Protein AF-A0A8T8WV42-F1 (afdb_monomer)

Secondary structure (DSSP, 8-state):
---HHHHHHHHHHHHHHHHH-TTEEEEEEEEEEEEE-SS-TT--SEEEEEEEEETTS-EEEEEEE-TTS-EEEEE-HHHHHHHHHH-------------

Mean predicted aligned error: 8.32 Å

Organism: NCBI:txid1448312

pLDDT: mean 83.23, std 20.79, range [28.45, 97.75]

Solvent-accessible surface area (backbone atoms only — not comparable to full-atom values): 5912 Å² total; per-residue (Å²): 127,83,58,67,38,38,57,52,19,46,53,54,48,48,62,53,45,41,73,74,37,77,61,43,74,47,76,42,77,56,79,91,67,71,37,71,44,89,89,43,77,86,50,87,57,53,23,45,38,34,40,30,17,27,84,89,66,48,59,30,32,34,36,40,28,22,53,88,57,50,70,48,84,42,70,31,73,63,30,49,56,57,53,57,75,76,47,89,89,77,88,79,81,82,79,82,84,79,135

Sequence (99 aa):
EARAGYSNTVSAASSSIEKKYPDIVEGRIQGTKPHLSSRDKTDAKNVVTVGYHSRNGTRYLSIHAHEDGTWKEFLSRAGQSASKSEGKDDPKSKSQGQA

Structure (mmCIF, N/CA/C/O backbone):
data_AF-A0A8T8WV42-F1
#
_entry.id   AF-A0A8T8WV42-F1
#
loop_
_atom_site.group_PDB
_atom_site.id
_atom_site.type_symbol
_atom_site.label_atom_id
_atom_site.label_alt_id
_atom_site.label_comp_id
_atom_site.label_asym_id
_atom_site.label_entity_id
_atom_site.label_seq_id
_atom_site.pdbx_PDB_ins_code
_atom_site.Cartn_x
_atom_site.Cartn_y
_atom_site.Cartn_z
_atom_site.occupancy
_atom_site.B_iso_or_equiv
_atom_site.auth_seq_id
_atom_site.auth_comp_id
_atom_site.auth_asym_id
_atom_site.auth_atom_id
_atom_site.pdbx_PDB_model_num
ATOM 1 N N . GLU A 1 1 ? 0.929 -15.288 -12.248 1.00 43.78 1 GLU A N 1
ATOM 2 C CA . GLU A 1 1 ? 1.750 -15.136 -11.033 1.00 43.78 1 GLU A CA 1
ATOM 3 C C . GLU A 1 1 ? 2.100 -13.666 -10.867 1.00 43.78 1 GLU A C 1
ATOM 5 O O . GLU A 1 1 ? 2.700 -13.095 -11.772 1.00 43.78 1 GLU A O 1
ATOM 10 N N . ALA A 1 2 ? 1.680 -13.016 -9.779 1.00 51.09 2 ALA A N 1
ATOM 11 C CA . ALA A 1 2 ? 2.360 -11.794 -9.365 1.00 51.09 2 ALA A CA 1
ATOM 12 C C . ALA A 1 2 ? 3.761 -12.253 -8.949 1.00 51.09 2 ALA A C 1
ATOM 14 O O . ALA A 1 2 ? 3.898 -12.940 -7.939 1.00 51.09 2 ALA A O 1
ATOM 15 N N . ARG A 1 3 ? 4.752 -12.023 -9.820 1.00 58.50 3 ARG A N 1
ATOM 16 C CA . ARG A 1 3 ? 6.149 -12.437 -9.631 1.00 58.50 3 ARG A CA 1
ATOM 17 C C . ARG A 1 3 ? 6.569 -12.134 -8.191 1.00 58.50 3 ARG A C 1
ATOM 19 O O . ARG A 1 3 ? 6.242 -11.062 -7.685 1.00 58.50 3 ARG A O 1
ATOM 26 N N . ALA A 1 4 ? 7.241 -13.081 -7.535 1.00 77.44 4 ALA A N 1
ATOM 27 C CA . ALA A 1 4 ? 7.482 -13.112 -6.086 1.00 77.44 4 ALA A CA 1
ATOM 28 C C . ALA A 1 4 ? 7.896 -11.767 -5.437 1.00 77.44 4 ALA A C 1
ATOM 30 O O . ALA A 1 4 ? 7.576 -11.531 -4.272 1.00 77.44 4 ALA A O 1
ATOM 31 N N . GLY A 1 5 ? 8.533 -10.858 -6.187 1.00 90.75 5 GLY A N 1
ATOM 32 C CA . GLY A 1 5 ? 8.891 -9.506 -5.747 1.00 90.75 5 GLY A CA 1
ATOM 33 C C . GLY A 1 5 ? 7.723 -8.661 -5.223 1.00 90.75 5 GLY A C 1
ATOM 34 O O . GLY A 1 5 ? 7.849 -8.047 -4.163 1.00 90.75 5 GLY A O 1
ATOM 35 N N . TYR A 1 6 ? 6.552 -8.678 -5.872 1.00 93.31 6 TYR A N 1
ATOM 36 C CA . TYR A 1 6 ? 5.394 -7.923 -5.364 1.00 93.31 6 TYR A CA 1
ATOM 37 C C . TYR A 1 6 ? 4.892 -8.477 -4.032 1.00 93.31 6 TYR A C 1
ATOM 39 O O . TYR A 1 6 ? 4.595 -7.704 -3.126 1.00 93.31 6 TYR A O 1
ATOM 47 N N . SER A 1 7 ? 4.831 -9.804 -3.886 1.00 92.56 7 SER A N 1
ATOM 48 C CA . SER A 1 7 ? 4.422 -10.424 -2.623 1.00 92.56 7 SER A CA 1
ATOM 49 C C . SER A 1 7 ? 5.390 -10.062 -1.497 1.00 92.56 7 SER A C 1
ATOM 51 O O . SER A 1 7 ? 4.948 -9.699 -0.413 1.00 92.56 7 SER A O 1
ATOM 53 N N . ASN A 1 8 ? 6.700 -10.096 -1.761 1.00 95.00 8 ASN A N 1
ATOM 54 C CA . ASN A 1 8 ? 7.718 -9.713 -0.780 1.00 95.00 8 ASN A CA 1
ATOM 55 C C . ASN A 1 8 ? 7.580 -8.243 -0.367 1.00 95.00 8 ASN A C 1
ATOM 57 O O . ASN A 1 8 ? 7.613 -7.928 0.822 1.00 95.00 8 ASN A O 1
ATOM 61 N N . THR A 1 9 ? 7.365 -7.357 -1.341 1.00 96.38 9 THR A N 1
ATOM 62 C CA . THR A 1 9 ? 7.160 -5.924 -1.100 1.00 96.38 9 THR A CA 1
ATOM 63 C C . THR A 1 9 ? 5.906 -5.672 -0.274 1.00 96.38 9 THR A C 1
ATOM 65 O O . THR A 1 9 ? 5.954 -4.914 0.689 1.00 96.38 9 THR A O 1
ATOM 68 N N . VAL A 1 10 ? 4.792 -6.336 -0.600 1.00 95.75 10 VAL A N 1
ATOM 69 C CA . VAL A 1 10 ? 3.545 -6.215 0.165 1.00 95.75 10 VAL A CA 1
ATOM 70 C C . VAL A 1 10 ? 3.733 -6.729 1.591 1.00 95.75 10 VAL A C 1
ATOM 72 O O . VAL A 1 10 ? 3.327 -6.044 2.521 1.00 95.75 10 VAL A O 1
ATOM 75 N N . SER A 1 11 ? 4.396 -7.869 1.797 1.00 95.81 11 SER A N 1
ATOM 76 C CA . SER A 1 11 ? 4.674 -8.389 3.144 1.00 95.81 11 SER A CA 1
ATOM 77 C C . SER A 1 11 ? 5.548 -7.443 3.974 1.00 95.81 11 SER A C 1
ATOM 79 O O . SER A 1 11 ? 5.257 -7.203 5.151 1.00 95.81 11 SER A O 1
ATOM 81 N N . ALA A 1 12 ? 6.595 -6.871 3.369 1.00 96.81 12 ALA A N 1
ATOM 82 C CA . ALA A 1 12 ? 7.469 -5.901 4.024 1.00 96.81 12 ALA A CA 1
ATOM 83 C C . ALA A 1 12 ? 6.716 -4.606 4.369 1.00 96.81 12 ALA A C 1
ATOM 85 O O . ALA A 1 12 ? 6.785 -4.132 5.506 1.00 96.81 12 ALA A O 1
ATOM 86 N N . ALA A 1 13 ? 5.941 -4.078 3.417 1.00 96.81 13 ALA A N 1
ATOM 87 C CA . ALA A 1 13 ? 5.130 -2.886 3.613 1.00 96.81 13 ALA A CA 1
ATOM 88 C C . ALA A 1 13 ? 4.071 -3.099 4.703 1.00 96.81 13 ALA A C 1
ATOM 90 O O . ALA A 1 13 ? 3.986 -2.285 5.618 1.00 96.81 13 ALA A O 1
ATOM 91 N N . SER A 1 14 ? 3.326 -4.213 4.672 1.00 96.00 14 SER A N 1
ATOM 92 C CA . SER A 1 14 ? 2.329 -4.555 5.698 1.00 96.00 14 SER A CA 1
ATOM 93 C C . SER A 1 14 ? 2.955 -4.608 7.086 1.00 96.00 14 SER A C 1
ATOM 95 O O . SER A 1 14 ? 2.474 -3.935 7.991 1.00 96.00 14 SER A O 1
ATOM 97 N N . SER A 1 15 ? 4.095 -5.292 7.229 1.00 95.81 15 SER A N 1
ATOM 98 C CA . SER A 1 15 ? 4.814 -5.370 8.507 1.00 95.81 15 SER A CA 1
ATOM 99 C C . SER A 1 15 ? 5.238 -3.993 9.031 1.00 95.81 15 SER A C 1
ATOM 101 O O . SER A 1 15 ? 5.263 -3.767 10.240 1.00 95.81 15 SER A O 1
ATOM 103 N N . SER A 1 16 ? 5.609 -3.067 8.140 1.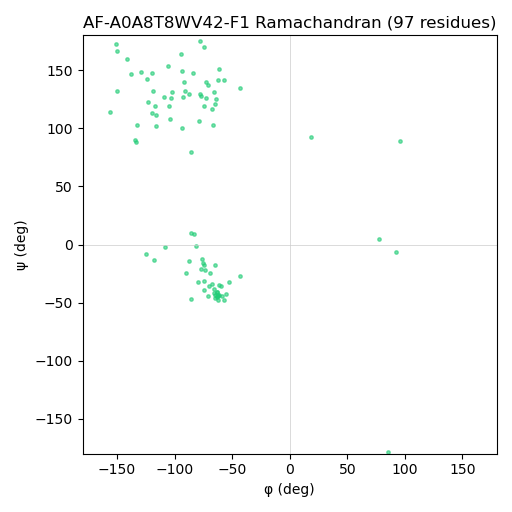00 95.69 16 SER A N 1
ATOM 104 C CA . SER A 1 16 ? 5.959 -1.695 8.525 1.00 95.69 16 SER A CA 1
ATOM 105 C C . SER A 1 16 ? 4.726 -0.860 8.880 1.00 95.69 16 SER A C 1
ATOM 107 O O . SER A 1 16 ? 4.776 -0.056 9.809 1.00 95.69 16 SER A O 1
ATOM 109 N N . ILE A 1 17 ? 3.630 -1.034 8.144 1.00 94.94 17 ILE A N 1
ATOM 110 C CA . ILE A 1 17 ? 2.384 -0.277 8.298 1.00 94.94 17 ILE A CA 1
ATOM 111 C C . ILE A 1 17 ? 1.659 -0.672 9.580 1.00 94.94 17 ILE A C 1
ATOM 113 O O . ILE A 1 17 ? 1.239 0.209 10.320 1.00 94.94 17 ILE A O 1
ATOM 117 N N . GLU A 1 18 ? 1.565 -1.966 9.876 1.00 91.69 18 GLU A N 1
ATOM 118 C CA . GLU A 1 18 ? 0.921 -2.483 11.091 1.00 91.69 18 GLU A CA 1
ATOM 119 C C . GLU A 1 18 ? 1.627 -1.991 12.363 1.00 91.69 18 GLU A C 1
ATOM 121 O O . GLU A 1 18 ? 0.976 -1.674 13.354 1.00 91.69 18 GLU A O 1
ATOM 126 N N . LYS A 1 19 ? 2.958 -1.838 12.325 1.00 92.44 19 LYS A N 1
ATOM 127 C CA . LYS A 1 19 ? 3.725 -1.239 13.433 1.00 92.44 19 LYS A CA 1
ATOM 128 C C . LYS A 1 19 ? 3.470 0.258 13.588 1.00 92.44 19 LYS A C 1
ATOM 130 O O . LYS A 1 19 ? 3.504 0.769 14.702 1.00 92.44 19 LYS A O 1
ATOM 135 N N . LYS A 1 20 ? 3.275 0.963 12.472 1.00 91.56 20 LYS A N 1
ATOM 136 C CA . LYS A 1 20 ? 3.081 2.419 12.436 1.00 91.56 20 LYS A CA 1
ATOM 137 C C . LYS A 1 20 ? 1.651 2.821 12.797 1.00 91.56 20 LYS A C 1
ATOM 139 O O . LYS A 1 20 ? 1.451 3.890 13.359 1.00 91.56 20 LYS A O 1
ATOM 144 N N . TYR A 1 21 ? 0.674 1.981 12.465 1.00 90.00 21 TYR A N 1
ATOM 145 C CA . TYR A 1 21 ? -0.750 2.249 12.628 1.00 90.00 21 TYR A CA 1
ATOM 146 C C . TYR A 1 21 ? -1.441 1.033 13.263 1.00 90.00 21 TYR A C 1
ATOM 148 O O . TYR A 1 21 ? -1.949 0.173 12.538 1.00 90.00 21 TYR A O 1
ATOM 156 N N . PRO A 1 22 ? -1.498 0.955 14.604 1.00 88.81 22 PRO A N 1
ATOM 157 C CA . PRO A 1 22 ? -2.008 -0.224 15.311 1.00 88.81 22 PRO A CA 1
ATOM 158 C C . PRO A 1 22 ? -3.503 -0.497 15.070 1.00 88.81 22 PRO A C 1
ATOM 160 O O . PRO A 1 22 ? -3.976 -1.607 15.301 1.00 88.81 22 PR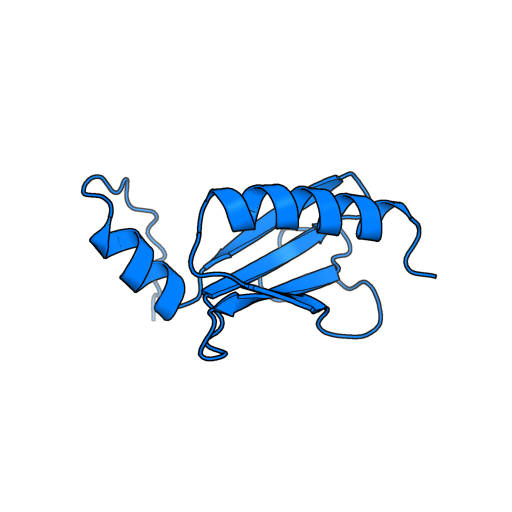O A O 1
ATOM 163 N N . ASP A 1 23 ? -4.252 0.494 14.578 1.00 89.19 23 ASP A N 1
ATOM 164 C CA . ASP A 1 23 ? -5.668 0.344 14.232 1.00 89.19 23 ASP A CA 1
ATOM 165 C C . ASP A 1 23 ? -5.906 -0.433 12.931 1.00 89.19 23 ASP A C 1
ATOM 167 O O . ASP A 1 23 ? -7.034 -0.876 12.681 1.00 89.19 23 ASP A O 1
ATOM 171 N N . ILE A 1 24 ? -4.879 -0.573 12.085 1.00 94.00 24 ILE A N 1
ATOM 172 C CA . ILE A 1 24 ? -4.950 -1.314 10.825 1.00 94.00 24 ILE A CA 1
ATOM 173 C C . ILE A 1 24 ? -4.901 -2.810 11.124 1.00 94.00 24 ILE A C 1
ATOM 175 O O . ILE A 1 24 ? -3.999 -3.293 11.797 1.00 94.00 24 ILE A O 1
ATOM 179 N N . VAL A 1 25 ? -5.868 -3.552 10.583 1.00 93.44 25 VAL A N 1
ATOM 180 C CA . VAL A 1 25 ? -5.987 -5.005 10.805 1.00 93.44 25 VAL A CA 1
ATOM 181 C C . VAL A 1 25 ? -6.034 -5.813 9.512 1.00 93.44 25 VAL A C 1
ATOM 183 O O . VAL A 1 25 ? -6.039 -7.039 9.554 1.00 93.44 25 VAL A O 1
ATOM 186 N N . GLU A 1 26 ? -6.130 -5.147 8.360 1.00 93.88 26 GLU A N 1
ATOM 187 C CA . GLU A 1 26 ? -6.349 -5.823 7.085 1.00 93.88 26 GLU A CA 1
ATOM 188 C C . GLU A 1 26 ? -5.731 -5.057 5.909 1.00 93.88 26 GLU A C 1
ATOM 190 O O . GLU A 1 26 ? -5.977 -3.860 5.734 1.00 93.88 26 GLU A O 1
ATOM 195 N N . GLY A 1 27 ? -4.992 -5.770 5.053 1.00 94.75 27 GLY A N 1
ATOM 196 C CA . GLY A 1 27 ? -4.532 -5.304 3.744 1.00 94.75 27 GLY A CA 1
ATOM 197 C C . GLY A 1 27 ? -5.271 -6.016 2.606 1.00 94.75 27 GLY A C 1
ATOM 198 O O . GLY A 1 27 ? -5.302 -7.242 2.552 1.00 94.75 27 GLY A O 1
ATOM 199 N N . ARG A 1 28 ? -5.853 -5.257 1.671 1.00 95.44 28 ARG A N 1
ATOM 200 C CA . ARG A 1 28 ? -6.606 -5.778 0.516 1.00 95.44 28 ARG A CA 1
ATOM 201 C C . ARG A 1 28 ? -5.938 -5.382 -0.794 1.00 95.44 28 ARG A C 1
ATOM 203 O O . ARG A 1 28 ? -5.841 -4.188 -1.087 1.00 95.44 28 ARG A O 1
ATOM 210 N N . ILE A 1 29 ? -5.524 -6.361 -1.599 1.00 93.62 29 ILE A N 1
ATOM 211 C CA . ILE A 1 29 ? -5.032 -6.112 -2.961 1.00 93.62 29 ILE A CA 1
ATOM 212 C C . ILE A 1 29 ? -6.188 -5.581 -3.815 1.00 93.62 29 ILE A C 1
ATOM 214 O O . ILE A 1 29 ? -7.287 -6.134 -3.813 1.00 93.62 29 ILE A O 1
ATOM 218 N N . GLN A 1 30 ? -5.942 -4.491 -4.535 1.00 89.88 30 GLN A N 1
ATOM 219 C CA . GLN A 1 30 ? -6.907 -3.865 -5.428 1.00 89.88 30 GLN A CA 1
ATOM 220 C C . GLN A 1 30 ? -6.533 -4.175 -6.882 1.00 89.88 30 GLN A C 1
ATOM 222 O O . GLN A 1 30 ? -5.463 -3.796 -7.355 1.00 89.88 30 GLN A O 1
ATOM 227 N N . GLY A 1 31 ? -7.437 -4.849 -7.596 1.00 85.25 31 GLY A N 1
ATOM 228 C CA . GLY A 1 31 ? -7.218 -5.287 -8.976 1.00 85.25 31 GLY A CA 1
ATOM 229 C C . GLY A 1 31 ? -6.492 -6.632 -9.083 1.0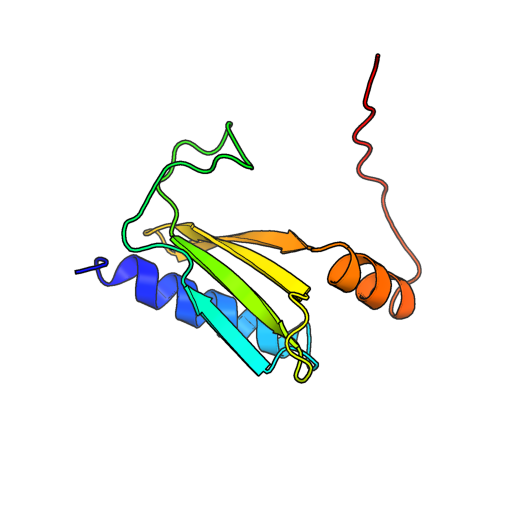0 85.25 31 GLY A C 1
ATOM 230 O O . GLY A 1 31 ? -6.206 -7.287 -8.085 1.00 85.25 31 GLY A O 1
ATOM 231 N N . THR A 1 32 ? -6.23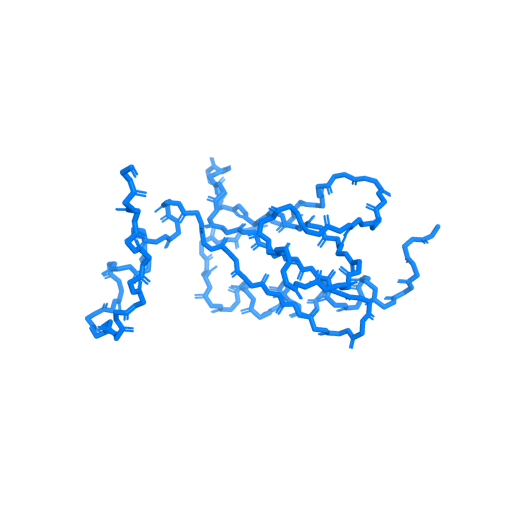8 -7.072 -10.318 1.00 80.50 32 THR A N 1
ATOM 232 C CA . THR A 1 32 ? -5.715 -8.424 -10.603 1.00 80.50 32 THR A CA 1
ATOM 233 C C . THR A 1 32 ? -4.345 -8.432 -11.280 1.00 80.50 32 THR A C 1
ATOM 235 O O . THR A 1 32 ? -3.712 -9.485 -11.355 1.00 80.50 32 THR A O 1
ATOM 238 N N . LYS A 1 33 ? -3.872 -7.285 -11.789 1.00 89.69 33 LYS A N 1
ATOM 239 C CA . LYS A 1 33 ? -2.608 -7.161 -12.528 1.00 89.69 33 LYS A CA 1
ATOM 240 C C . LYS A 1 33 ? -1.841 -5.899 -12.110 1.00 89.69 33 LYS A C 1
ATOM 242 O O . LYS A 1 33 ? -2.482 -4.880 -11.829 1.00 89.69 33 LYS A O 1
ATOM 247 N N . PRO A 1 34 ? -0.495 -5.941 -12.110 1.00 93.25 34 PRO A N 1
ATOM 248 C CA . PRO A 1 34 ? 0.311 -4.736 -11.981 1.00 93.25 34 PRO A CA 1
ATOM 249 C C . PRO A 1 34 ? -0.023 -3.727 -13.085 1.00 93.25 34 PRO A C 1
ATOM 251 O O . PRO A 1 34 ? -0.287 -4.119 -14.223 1.00 93.25 34 PRO A O 1
ATOM 254 N N . HIS A 1 35 ? -0.038 -2.443 -12.744 1.00 94.00 35 HIS A N 1
ATOM 255 C CA . HIS A 1 35 ? -0.437 -1.365 -13.651 1.00 94.00 35 HIS A CA 1
ATOM 256 C C . HIS A 1 35 ? 0.294 -0.062 -13.321 1.00 94.00 35 HIS A C 1
ATOM 258 O O . HIS A 1 35 ? 0.885 0.067 -12.254 1.00 94.00 35 HIS A O 1
ATOM 264 N N . LEU A 1 36 ? 0.244 0.922 -14.218 1.00 95.81 36 LEU A N 1
ATOM 265 C CA . LEU A 1 36 ? 0.774 2.252 -13.926 1.00 95.81 36 LEU A CA 1
ATOM 266 C C . LEU A 1 36 ? -0.131 2.997 -12.946 1.00 95.81 36 LEU A C 1
ATOM 268 O O . LEU A 1 36 ? -1.359 2.968 -13.045 1.00 95.81 36 LEU A O 1
ATOM 272 N N . SER A 1 37 ? 0.497 3.709 -12.021 1.00 92.69 37 SER A N 1
ATOM 273 C CA . SER A 1 37 ? -0.192 4.515 -11.025 1.00 92.69 37 SER A CA 1
ATOM 274 C C . SER A 1 37 ? -0.962 5.672 -11.675 1.00 92.69 37 SER A C 1
ATOM 276 O O . SER A 1 37 ? -0.386 6.558 -12.302 1.00 92.69 37 SER A O 1
ATOM 278 N N . SER A 1 38 ? -2.280 5.730 -11.469 1.00 90.75 38 SER A N 1
ATOM 279 C CA . SER A 1 38 ? -3.091 6.894 -11.867 1.00 90.75 38 SER A CA 1
ATOM 280 C C . SER A 1 38 ? -2.937 8.082 -10.909 1.00 90.75 38 SER A C 1
ATOM 282 O O . SER A 1 38 ? -3.217 9.224 -11.279 1.00 90.75 38 SER A O 1
ATOM 284 N N . ARG A 1 39 ? -2.491 7.809 -9.675 1.00 90.81 39 ARG A N 1
ATOM 285 C CA . ARG A 1 39 ? -2.346 8.783 -8.583 1.00 90.81 39 ARG A CA 1
ATOM 286 C C . ARG A 1 39 ? -0.975 9.456 -8.554 1.00 90.81 39 ARG A C 1
ATOM 288 O O . ARG A 1 39 ? -0.856 10.562 -8.043 1.00 90.81 39 ARG A O 1
ATOM 295 N N . ASP A 1 40 ? 0.031 8.793 -9.107 1.00 91.12 40 ASP A N 1
ATOM 296 C CA . ASP A 1 40 ? 1.407 9.266 -9.209 1.00 91.12 40 ASP A CA 1
ATOM 297 C C . ASP A 1 40 ? 1.910 9.000 -10.628 1.00 91.12 40 ASP A C 1
ATOM 299 O O . ASP A 1 40 ? 2.410 7.920 -10.928 1.00 91.12 40 ASP A O 1
ATOM 303 N N . LYS A 1 41 ? 1.701 9.983 -11.507 1.00 92.75 41 LYS A N 1
ATOM 304 C CA . LYS A 1 41 ? 2.011 9.873 -12.939 1.00 92.75 41 LYS A CA 1
ATOM 305 C C . LYS A 1 41 ? 3.505 9.989 -13.243 1.00 92.75 41 LYS A C 1
ATOM 307 O O . LYS A 1 41 ? 3.896 9.736 -14.377 1.00 92.75 41 LYS A O 1
ATOM 312 N N . THR A 1 42 ? 4.321 10.424 -12.279 1.00 94.38 42 THR A N 1
ATOM 313 C CA . THR A 1 42 ? 5.778 10.500 -12.455 1.00 94.38 42 THR A CA 1
ATOM 314 C C . THR A 1 42 ? 6.455 9.182 -12.095 1.00 94.38 42 THR A C 1
ATOM 316 O O . THR A 1 42 ? 7.608 8.966 -12.466 1.00 94.38 42 THR A O 1
ATOM 319 N N . ASP A 1 43 ? 5.738 8.275 -11.425 1.00 93.12 43 ASP A N 1
ATOM 320 C CA . ASP A 1 43 ? 6.191 6.910 -11.214 1.00 93.12 43 ASP A CA 1
ATOM 321 C C . ASP A 1 43 ? 5.969 6.053 -12.462 1.00 93.12 43 ASP A C 1
ATOM 323 O O . ASP A 1 43 ? 4.849 5.660 -12.791 1.00 93.12 43 ASP A O 1
ATOM 327 N N . ALA A 1 44 ? 7.061 5.757 -13.162 1.00 94.00 44 ALA A N 1
ATOM 328 C CA . ALA A 1 44 ? 7.038 4.922 -14.357 1.00 94.00 44 ALA A CA 1
ATOM 329 C C . ALA A 1 44 ? 7.010 3.411 -14.046 1.00 94.00 44 ALA A C 1
ATOM 331 O O . ALA A 1 44 ? 6.998 2.601 -14.976 1.00 94.00 44 ALA A O 1
ATOM 332 N N . LYS A 1 45 ? 7.037 3.003 -12.769 1.00 94.50 45 LYS A N 1
ATOM 333 C CA . LYS A 1 45 ? 7.027 1.588 -12.381 1.00 94.50 45 LYS A CA 1
ATOM 334 C C . LYS A 1 45 ? 5.604 1.034 -12.339 1.00 94.50 45 LYS A C 1
ATOM 336 O O . LYS A 1 45 ? 4.646 1.715 -11.980 1.00 94.50 45 LYS A O 1
ATOM 341 N N . ASN A 1 46 ? 5.474 -0.253 -12.662 1.00 95.88 46 ASN A N 1
ATOM 342 C CA . ASN A 1 46 ? 4.226 -0.974 -12.444 1.00 95.88 46 ASN A CA 1
ATOM 343 C C . ASN A 1 46 ? 4.004 -1.211 -10.952 1.00 95.88 46 ASN A C 1
ATOM 345 O O . ASN A 1 46 ? 4.909 -1.650 -10.235 1.00 95.88 46 ASN A O 1
ATOM 349 N N . VAL A 1 47 ? 2.768 -1.000 -10.515 1.00 96.19 47 VAL A N 1
ATOM 350 C CA . VAL A 1 47 ? 2.368 -1.072 -9.117 1.00 96.19 47 VAL A CA 1
ATOM 351 C C . VAL A 1 47 ? 1.308 -2.141 -8.898 1.00 96.19 47 VAL A C 1
ATOM 353 O O . VAL A 1 47 ? 0.441 -2.365 -9.745 1.00 96.19 47 VAL A O 1
ATOM 356 N N . VAL A 1 48 ? 1.342 -2.759 -7.722 1.00 96.25 48 VAL A N 1
ATOM 357 C CA . VAL A 1 48 ? 0.174 -3.407 -7.119 1.00 96.25 48 VAL A CA 1
ATOM 358 C C . VAL A 1 48 ? -0.344 -2.488 -6.024 1.00 96.25 48 VAL A C 1
ATOM 360 O O . VAL A 1 48 ? 0.401 -2.088 -5.128 1.00 96.25 48 VAL A O 1
ATOM 363 N N . THR A 1 49 ? -1.626 -2.142 -6.090 1.00 96.56 49 THR A N 1
ATOM 364 C CA . THR A 1 49 ? -2.255 -1.302 -5.072 1.00 96.56 49 THR A CA 1
ATOM 365 C C . THR A 1 49 ? -2.776 -2.170 -3.934 1.00 96.56 49 THR A C 1
ATOM 367 O O . THR A 1 49 ? -3.520 -3.120 -4.173 1.00 96.56 49 THR A O 1
ATOM 370 N N . VAL A 1 50 ? -2.434 -1.828 -2.690 1.00 97.25 50 VAL A N 1
ATOM 371 C CA . VAL A 1 50 ? -2.986 -2.486 -1.493 1.00 97.25 50 VAL A CA 1
ATOM 372 C C . VAL A 1 50 ? -3.640 -1.439 -0.606 1.00 97.25 50 VAL A C 1
ATOM 374 O O . VAL A 1 50 ? -3.007 -0.457 -0.228 1.00 97.25 50 VAL A O 1
ATOM 377 N N . GLY A 1 51 ? -4.923 -1.616 -0.301 1.00 97.12 51 GLY A N 1
ATOM 378 C CA . GLY A 1 51 ? -5.658 -0.770 0.636 1.00 97.12 51 GLY A CA 1
ATOM 379 C C . GLY A 1 51 ? -5.606 -1.350 2.043 1.00 97.12 51 GLY A C 1
ATOM 380 O O . GLY A 1 51 ? -5.994 -2.499 2.237 1.00 97.12 51 GLY A O 1
ATOM 381 N N . TYR A 1 52 ? -5.193 -0.548 3.018 1.00 97.00 52 TYR A N 1
ATOM 382 C CA . TYR A 1 52 ? -5.137 -0.936 4.422 1.00 97.00 52 TYR A CA 1
ATOM 383 C C . TYR A 1 52 ? -6.317 -0.356 5.189 1.00 97.00 52 TYR A C 1
ATOM 385 O O . TYR A 1 52 ? -6.623 0.836 5.067 1.00 97.00 52 TYR A O 1
ATOM 393 N N . HIS A 1 53 ? -6.986 -1.206 5.959 1.00 96.25 53 HIS A N 1
ATOM 394 C CA . HIS A 1 53 ? -8.255 -0.896 6.600 1.00 96.25 53 HIS A CA 1
ATOM 395 C C . HIS A 1 53 ? -8.170 -1.112 8.107 1.00 96.25 53 HIS A C 1
ATOM 397 O O . HIS A 1 53 ? -7.529 -2.049 8.588 1.00 96.25 53 HIS A O 1
ATOM 403 N N . SER A 1 54 ? -8.832 -0.226 8.845 1.00 93.50 54 SER A N 1
ATOM 404 C CA . SER A 1 54 ? -9.032 -0.386 10.278 1.00 93.50 54 SER A CA 1
ATOM 405 C C . SER A 1 54 ? -10.087 -1.442 10.582 1.00 93.50 54 SER A C 1
ATOM 407 O O . SER A 1 54 ? -10.828 -1.878 9.700 1.00 93.50 54 SER A O 1
ATOM 409 N N . ARG A 1 55 ? -10.210 -1.820 11.858 1.00 91.19 55 ARG A N 1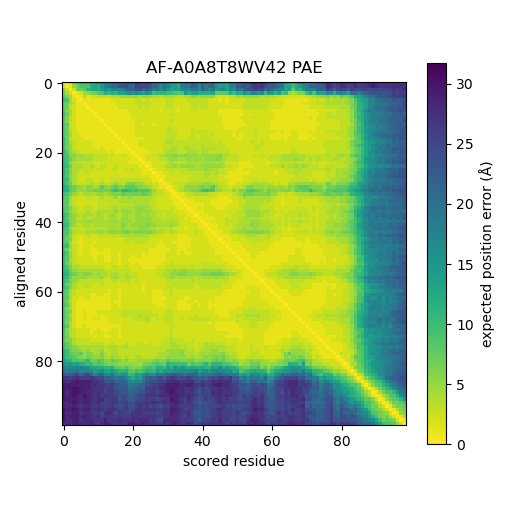
ATOM 410 C CA . ARG A 1 55 ? -11.172 -2.838 12.321 1.00 91.19 55 ARG A CA 1
ATOM 411 C C . ARG A 1 55 ? -12.624 -2.589 11.896 1.00 91.19 55 ARG A C 1
ATOM 413 O O . ARG A 1 55 ? -13.360 -3.537 11.657 1.00 91.19 55 ARG A O 1
ATOM 420 N N . ASN A 1 56 ? -13.037 -1.330 11.775 1.00 90.62 56 ASN A N 1
ATOM 421 C CA . ASN A 1 56 ? -14.376 -0.954 11.303 1.00 90.62 56 ASN A CA 1
ATOM 422 C C . ASN A 1 56 ? -14.514 -0.937 9.763 1.00 90.62 56 ASN A C 1
ATOM 424 O O . ASN A 1 56 ? -15.507 -0.434 9.244 1.00 90.62 56 ASN A O 1
ATOM 428 N N . GLY A 1 57 ? -13.513 -1.421 9.023 1.00 92.75 57 GLY A N 1
ATOM 429 C CA . GLY A 1 57 ? -13.493 -1.440 7.560 1.00 92.75 57 GLY A CA 1
ATOM 430 C C . GLY A 1 57 ? -13.170 -0.094 6.904 1.00 92.75 57 GLY A C 1
ATOM 431 O O . GLY A 1 57 ? -13.209 0.004 5.678 1.00 92.75 57 GLY A O 1
ATOM 432 N N . THR A 1 58 ? -12.834 0.949 7.671 1.00 93.81 58 THR A N 1
ATOM 433 C CA . THR A 1 58 ? -12.448 2.246 7.096 1.00 93.81 58 THR A CA 1
ATOM 434 C C . THR A 1 58 ? -11.060 2.144 6.481 1.00 93.81 58 THR A C 1
ATOM 436 O O . THR A 1 58 ? -10.100 1.762 7.146 1.00 93.81 58 THR A O 1
ATOM 439 N N . ARG A 1 59 ? -10.917 2.517 5.205 1.00 95.38 59 ARG A N 1
ATOM 440 C CA . ARG A 1 59 ? -9.596 2.569 4.572 1.00 95.38 59 ARG A CA 1
ATOM 441 C C . ARG A 1 59 ? -8.772 3.677 5.211 1.00 95.38 59 ARG A C 1
ATOM 443 O O . ARG A 1 59 ? -9.114 4.845 5.058 1.00 95.38 59 ARG A O 1
ATOM 450 N N . TYR A 1 60 ? -7.669 3.317 5.851 1.00 94.94 60 TYR A N 1
ATOM 451 C CA . TYR A 1 60 ? -6.763 4.250 6.508 1.00 94.94 60 TYR A CA 1
ATOM 452 C C . TYR A 1 60 ? -5.745 4.810 5.511 1.00 94.94 60 TYR A C 1
ATOM 454 O O . TYR A 1 60 ? -5.596 6.027 5.380 1.00 94.94 60 TYR A O 1
ATOM 462 N N . LEU A 1 61 ? -5.135 3.938 4.706 1.00 96.38 61 LEU A N 1
ATOM 463 C CA . LEU A 1 61 ? -4.216 4.308 3.630 1.00 96.38 61 LEU A CA 1
ATOM 464 C C . LEU A 1 61 ? -4.240 3.282 2.496 1.00 96.38 61 LEU A C 1
ATOM 466 O O . LEU A 1 61 ? -4.865 2.229 2.597 1.00 96.38 61 LEU A O 1
ATOM 470 N N . SER A 1 62 ? -3.565 3.598 1.400 1.00 97.06 62 SER A N 1
ATOM 471 C CA . SER A 1 62 ? -3.210 2.628 0.364 1.00 97.06 62 SER A CA 1
ATOM 472 C C . SER A 1 62 ? -1.728 2.727 0.041 1.00 97.06 62 SER A C 1
ATOM 474 O O . SER A 1 62 ? -1.193 3.834 0.070 1.00 97.06 62 SER A O 1
ATOM 476 N N . ILE A 1 63 ? -1.095 1.622 -0.338 1.00 97.44 63 ILE A N 1
ATOM 477 C CA . ILE A 1 63 ? 0.234 1.653 -0.951 1.00 97.44 63 ILE A CA 1
ATOM 478 C C . ILE A 1 63 ? 0.163 1.369 -2.439 1.00 97.44 63 ILE A C 1
ATOM 480 O O . ILE A 1 63 ? -0.724 0.649 -2.896 1.00 97.44 63 ILE A O 1
ATOM 484 N N . HIS A 1 64 ? 1.152 1.883 -3.157 1.00 97.75 64 HIS A N 1
ATOM 485 C CA . HIS A 1 64 ? 1.585 1.355 -4.442 1.00 97.75 64 HIS A CA 1
ATOM 486 C C . HIS A 1 64 ? 2.891 0.595 -4.213 1.00 97.75 64 HIS A C 1
ATOM 488 O O . HIS A 1 64 ? 3.907 1.212 -3.899 1.00 97.75 64 HIS A O 1
ATOM 494 N N . ALA A 1 65 ? 2.835 -0.733 -4.294 1.00 97.19 65 ALA A N 1
ATOM 495 C CA . ALA A 1 65 ? 3.990 -1.612 -4.152 1.00 97.19 65 ALA A CA 1
ATOM 496 C C . ALA A 1 65 ? 4.625 -1.862 -5.521 1.00 97.19 65 ALA A C 1
ATOM 498 O O . ALA A 1 65 ? 3.909 -2.199 -6.465 1.00 97.19 65 ALA A O 1
ATOM 499 N N . HIS A 1 66 ? 5.944 -1.734 -5.619 1.00 96.75 66 HIS A N 1
ATOM 500 C CA . HIS A 1 66 ? 6.728 -2.084 -6.801 1.00 96.75 66 HIS A CA 1
ATOM 501 C C . HIS A 1 66 ? 7.275 -3.506 -6.695 1.00 96.75 66 HIS A C 1
ATOM 503 O O . HIS A 1 66 ? 7.298 -4.102 -5.624 1.00 96.75 66 HIS A O 1
ATOM 509 N N . GLU A 1 67 ? 7.725 -4.070 -7.814 1.00 95.38 67 GLU A N 1
ATOM 510 C CA . GLU A 1 67 ? 8.328 -5.409 -7.812 1.00 95.38 67 GLU A CA 1
ATOM 511 C C . GLU A 1 67 ? 9.697 -5.431 -7.107 1.00 95.38 67 GLU A C 1
ATOM 513 O O . GLU A 1 67 ? 10.120 -6.469 -6.606 1.00 95.38 67 GLU A O 1
ATOM 518 N N . ASP A 1 68 ? 10.378 -4.284 -7.051 1.00 94.88 68 ASP A N 1
ATOM 519 C CA . ASP A 1 68 ? 11.766 -4.135 -6.600 1.00 94.88 68 ASP A CA 1
ATOM 520 C C . ASP A 1 68 ? 11.946 -3.964 -5.082 1.00 94.88 68 ASP A C 1
ATOM 522 O O . ASP A 1 68 ? 13.044 -3.644 -4.628 1.00 94.88 68 ASP A O 1
ATOM 526 N N . GLY A 1 69 ? 10.891 -4.157 -4.286 1.00 95.25 69 GLY A N 1
ATOM 527 C CA . GLY A 1 69 ? 10.950 -3.983 -2.832 1.00 95.25 69 GLY A CA 1
ATOM 528 C C . GLY A 1 69 ? 10.572 -2.587 -2.345 1.00 95.25 69 GLY A C 1
ATOM 529 O O . GLY A 1 69 ? 10.455 -2.388 -1.137 1.00 95.25 69 GLY A O 1
ATOM 530 N N . THR A 1 70 ? 10.360 -1.617 -3.240 1.00 96.62 70 THR A N 1
ATOM 531 C CA . THR A 1 70 ? 9.967 -0.253 -2.853 1.00 96.62 70 THR A CA 1
ATOM 532 C C . THR A 1 70 ? 8.449 -0.067 -2.868 1.00 96.62 70 THR A C 1
ATOM 534 O O . THR A 1 70 ? 7.736 -0.676 -3.664 1.00 96.62 70 THR A O 1
ATOM 537 N N . TRP A 1 71 ? 7.924 0.803 -2.002 1.00 97.75 71 TRP A N 1
ATOM 538 C CA . TRP A 1 71 ? 6.513 1.194 -2.029 1.00 97.75 71 TRP A CA 1
ATOM 539 C C . TRP A 1 71 ? 6.329 2.677 -1.712 1.00 97.75 71 TRP A C 1
ATOM 541 O O . TRP A 1 71 ? 7.186 3.317 -1.104 1.00 97.75 71 TRP A O 1
ATOM 551 N N . LYS A 1 72 ? 5.179 3.219 -2.117 1.00 96.94 72 LYS A N 1
ATOM 552 C CA . LYS A 1 72 ? 4.727 4.571 -1.765 1.00 96.94 72 LYS A CA 1
ATOM 553 C C . LYS A 1 72 ? 3.425 4.499 -0.984 1.00 96.94 72 LYS A C 1
ATOM 555 O O . LYS A 1 72 ? 2.501 3.809 -1.405 1.00 96.94 72 LYS A O 1
ATOM 560 N N . GLU A 1 73 ? 3.346 5.224 0.129 1.00 95.62 73 GLU A N 1
ATOM 561 C CA . GLU A 1 73 ? 2.151 5.325 0.973 1.00 95.62 73 GLU A CA 1
ATOM 562 C C . GLU A 1 73 ? 1.279 6.514 0.571 1.00 95.62 73 GLU A C 1
ATOM 564 O O . GLU A 1 73 ? 1.757 7.620 0.329 1.00 95.62 73 GLU A O 1
ATOM 569 N N . PHE A 1 74 ? -0.033 6.303 0.581 1.00 95.06 74 PHE A N 1
ATOM 570 C CA . PHE A 1 74 ? -1.012 7.342 0.322 1.00 95.06 74 PHE A CA 1
ATOM 571 C C . PHE A 1 74 ? -2.118 7.306 1.373 1.00 95.06 74 PHE A C 1
ATOM 573 O O . PHE A 1 74 ? -3.045 6.491 1.298 1.00 95.06 74 PHE A O 1
ATOM 580 N N . LEU A 1 75 ? -2.058 8.229 2.332 1.00 94.31 75 LEU A N 1
ATOM 581 C CA . LEU A 1 75 ? -3.088 8.354 3.360 1.00 94.31 75 LEU A CA 1
ATOM 582 C C . LEU A 1 75 ? -4.451 8.693 2.743 1.00 94.31 75 LEU A C 1
ATOM 584 O O . LEU A 1 75 ? -4.574 9.485 1.797 1.00 94.31 75 LEU A O 1
ATOM 588 N N . SER A 1 76 ? -5.490 8.089 3.310 1.00 92.50 76 SER A N 1
ATOM 589 C CA . SER A 1 76 ? -6.867 8.529 3.110 1.00 92.50 76 SER A CA 1
ATOM 590 C C . SER A 1 76 ? -7.159 9.770 3.963 1.00 92.50 76 SER A C 1
ATOM 592 O O . SER A 1 76 ? -6.349 10.176 4.795 1.00 92.50 76 SER A O 1
ATOM 594 N N . ARG A 1 77 ? -8.358 10.343 3.813 1.00 91.75 77 ARG A N 1
ATOM 595 C CA . ARG A 1 77 ? -8.834 11.406 4.712 1.00 91.75 77 ARG A CA 1
ATOM 596 C C . ARG A 1 77 ? -8.881 10.940 6.172 1.00 91.75 77 ARG A C 1
ATOM 598 O O . ARG A 1 77 ? -8.400 11.662 7.035 1.00 91.75 77 ARG A O 1
ATOM 605 N N . ALA A 1 78 ? -9.393 9.732 6.418 1.00 88.81 78 ALA A N 1
ATOM 606 C CA . ALA A 1 78 ? -9.472 9.147 7.756 1.00 88.81 78 ALA A CA 1
ATOM 607 C C . ALA A 1 78 ? -8.078 8.917 8.363 1.00 88.81 78 ALA A C 1
ATOM 609 O O . ALA A 1 78 ? -7.841 9.232 9.527 1.00 88.81 78 ALA A O 1
ATOM 610 N N . GLY A 1 79 ? -7.131 8.446 7.546 1.00 88.25 79 GLY A N 1
ATOM 611 C CA . GLY A 1 79 ? -5.747 8.261 7.979 1.00 88.25 79 GLY A CA 1
ATOM 612 C C . GLY A 1 79 ? -5.051 9.581 8.307 1.00 88.25 79 GLY A C 1
ATOM 613 O O . GLY A 1 79 ? -4.332 9.669 9.297 1.00 88.25 79 GLY A O 1
ATOM 614 N N . GLN A 1 80 ? -5.308 10.640 7.532 1.00 89.12 80 GLN A N 1
ATOM 615 C CA . GLN A 1 80 ? -4.784 11.977 7.831 1.00 89.12 80 GLN A CA 1
ATOM 616 C C . GLN A 1 80 ? -5.356 12.549 9.130 1.00 89.12 80 GLN A C 1
ATOM 618 O O . GLN A 1 80 ? -4.604 13.125 9.910 1.00 89.12 80 GLN A O 1
ATOM 623 N N . SER A 1 81 ? -6.665 12.413 9.375 1.00 84.19 81 SER A N 1
ATOM 624 C CA . SER A 1 81 ? -7.273 12.913 10.615 1.00 84.19 81 SER A CA 1
ATOM 625 C C . SER A 1 81 ? -6.725 12.204 11.847 1.00 84.19 81 SER A C 1
ATOM 627 O O . SER A 1 81 ? -6.423 12.869 12.830 1.00 84.19 81 SER A O 1
ATOM 629 N N . ALA A 1 82 ? -6.535 10.887 11.769 1.00 77.00 82 ALA A N 1
ATOM 630 C CA . ALA A 1 82 ? -6.025 10.107 12.887 1.00 77.00 82 ALA A CA 1
ATOM 631 C C . ALA A 1 82 ? -4.509 10.312 13.111 1.00 77.00 82 ALA A C 1
ATOM 633 O O . ALA A 1 82 ? -4.061 10.382 14.251 1.00 77.00 82 ALA A O 1
ATOM 634 N N . SER A 1 83 ? -3.729 10.562 12.050 1.00 70.00 83 SER A N 1
ATOM 635 C CA . SER A 1 83 ? -2.311 10.946 12.190 1.00 70.00 83 SER A CA 1
ATOM 636 C C . SER A 1 83 ? -2.141 12.331 12.838 1.00 70.00 83 SER A C 1
ATOM 638 O O . SER A 1 83 ? -1.197 12.559 13.586 1.00 70.00 83 SER A O 1
ATOM 640 N N . LYS A 1 84 ? -3.064 13.268 12.578 1.00 61.94 84 LYS A N 1
ATOM 641 C CA . LYS A 1 84 ? -3.035 14.623 13.161 1.00 61.94 84 LYS A CA 1
ATOM 642 C C . LYS A 1 84 ? -3.422 14.660 14.639 1.00 61.94 84 LYS A C 1
ATOM 644 O O . LYS A 1 84 ? -3.054 15.607 15.327 1.00 61.94 84 LYS A O 1
ATOM 649 N N . SER A 1 85 ? -4.151 13.660 15.130 1.00 56.31 85 SER A N 1
AT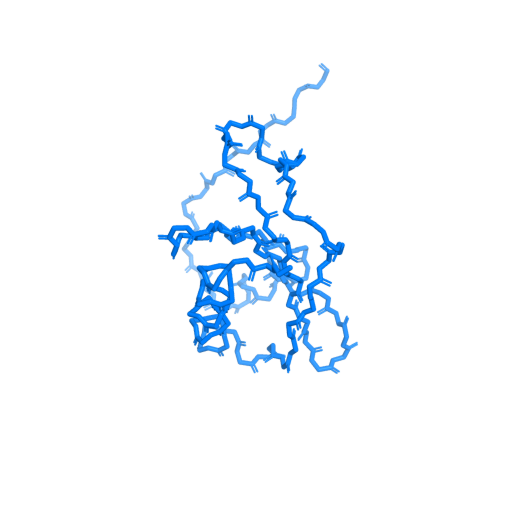OM 650 C CA . SER A 1 85 ? -4.460 13.533 16.559 1.00 56.31 85 SER A CA 1
ATOM 651 C C . SER A 1 85 ? -3.282 13.037 17.405 1.00 56.31 85 SER A C 1
ATOM 653 O O . SER A 1 85 ? -3.316 13.237 18.615 1.00 56.31 85 SER A O 1
ATOM 655 N N . GLU A 1 86 ? -2.233 12.464 16.800 1.00 48.34 86 GLU A N 1
ATOM 656 C CA . GLU A 1 86 ? -1.067 11.914 17.520 1.00 48.34 86 GLU A CA 1
ATOM 657 C C . GLU A 1 86 ? 0.233 12.728 17.381 1.00 48.34 86 GLU A C 1
ATOM 659 O O . GLU A 1 86 ? 1.219 12.413 18.041 1.00 48.34 86 GLU A O 1
ATOM 664 N N . GLY A 1 87 ? 0.261 13.819 16.609 1.00 41.16 87 GLY A N 1
ATOM 665 C CA . GLY A 1 87 ? 1.481 14.616 16.456 1.00 41.16 87 GLY A CA 1
ATOM 666 C C . GLY A 1 87 ? 1.224 16.058 16.043 1.00 41.16 87 GLY A C 1
ATOM 667 O O . GLY A 1 87 ? 0.792 16.333 14.925 1.00 41.16 87 GLY A O 1
ATOM 668 N N . LYS A 1 88 ? 1.546 16.991 16.945 1.00 45.47 88 LYS A N 1
ATOM 669 C CA . LYS A 1 88 ? 2.027 18.321 16.551 1.00 45.47 88 LYS A CA 1
ATOM 670 C C . LYS A 1 88 ? 3.341 18.136 15.766 1.00 45.47 88 LYS A C 1
ATOM 672 O O . LYS A 1 88 ? 4.060 17.177 16.020 1.00 45.47 88 LYS A O 1
ATOM 677 N N . ASP A 1 89 ? 3.595 19.072 14.849 1.00 41.47 89 ASP A N 1
ATOM 678 C CA . ASP A 1 89 ? 4.761 19.221 13.955 1.00 41.47 89 ASP A CA 1
ATOM 679 C C . ASP A 1 89 ? 4.609 18.634 12.534 1.00 41.47 89 ASP A C 1
ATOM 681 O O . ASP A 1 89 ? 4.956 17.502 12.214 1.00 41.47 89 ASP A O 1
ATOM 685 N N . ASP A 1 90 ? 4.093 19.496 11.652 1.00 42.78 90 ASP A N 1
ATOM 686 C CA . ASP A 1 90 ? 3.839 19.293 10.225 1.00 42.78 90 ASP A CA 1
ATOM 687 C C . ASP A 1 90 ? 4.747 20.272 9.447 1.00 42.78 90 ASP A C 1
ATOM 689 O O . ASP A 1 90 ? 4.503 21.482 9.506 1.00 42.78 90 ASP A O 1
ATOM 693 N N . PRO A 1 91 ? 5.781 19.846 8.690 1.00 42.66 91 PRO A N 1
ATOM 694 C CA . PRO A 1 91 ? 6.297 20.660 7.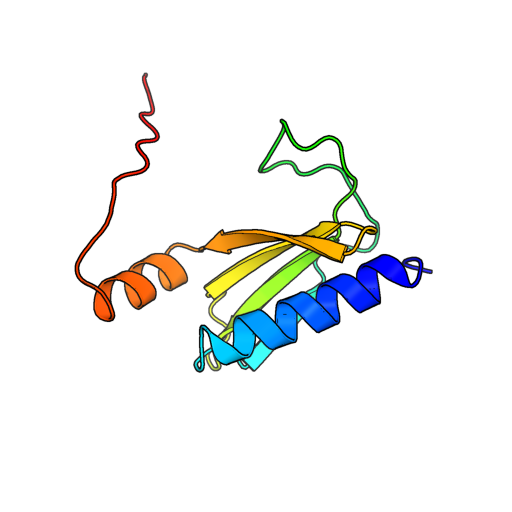604 1.00 42.66 91 PRO A CA 1
ATOM 695 C C . PRO A 1 91 ? 5.472 20.372 6.343 1.00 42.66 91 PRO A C 1
ATOM 697 O O . PRO A 1 91 ? 5.865 19.625 5.451 1.00 42.66 91 PRO A O 1
ATOM 700 N N . LYS A 1 92 ? 4.296 21.002 6.299 1.00 40.97 92 LYS A N 1
ATOM 701 C CA . LYS A 1 92 ? 3.625 21.600 5.138 1.00 40.97 92 LYS A CA 1
ATOM 702 C C . LYS A 1 92 ? 4.125 21.122 3.765 1.00 40.97 92 LYS A C 1
ATOM 704 O O . LYS A 1 92 ? 4.954 21.784 3.141 1.00 40.97 92 LYS A O 1
ATOM 709 N N . SER A 1 93 ? 3.491 20.090 3.208 1.00 36.53 93 SER A N 1
ATOM 710 C CA . SER A 1 93 ? 3.475 19.894 1.752 1.00 36.53 93 SER A CA 1
ATOM 711 C C . SER A 1 93 ? 2.217 20.539 1.166 1.00 36.53 93 SER A C 1
ATOM 713 O O . SER A 1 93 ? 1.104 20.019 1.260 1.00 36.53 93 SER A O 1
ATOM 715 N N . LYS A 1 94 ? 2.397 21.743 0.608 1.00 36.28 94 LYS A N 1
ATOM 716 C CA . LYS A 1 94 ? 1.390 22.439 -0.199 1.00 36.28 94 LYS A CA 1
ATOM 717 C C . LYS A 1 94 ? 1.126 21.624 -1.470 1.00 36.28 94 LYS A C 1
ATOM 719 O O . LYS A 1 94 ? 2.036 21.437 -2.267 1.00 36.28 94 LYS A O 1
ATOM 724 N N . SER A 1 95 ? -0.131 21.284 -1.736 1.00 33.44 95 SER A N 1
ATOM 725 C CA . SER A 1 95 ? -0.619 21.239 -3.117 1.00 33.44 95 SER A CA 1
ATOM 726 C C . SER A 1 95 ? -1.711 22.295 -3.253 1.00 33.44 95 SER A C 1
ATOM 728 O O . SER A 1 95 ? -2.817 22.164 -2.734 1.00 33.44 95 SER A O 1
ATOM 730 N N . GLN A 1 96 ? -1.330 23.420 -3.858 1.00 33.28 96 GLN A N 1
ATOM 731 C CA . GLN A 1 96 ? -2.259 24.443 -4.316 1.00 33.28 96 GLN A CA 1
ATOM 732 C C . GLN A 1 96 ? -2.938 23.910 -5.577 1.00 33.28 96 GLN A C 1
ATOM 734 O O . GLN A 1 96 ? -2.267 23.632 -6.567 1.00 33.28 96 GLN A O 1
ATOM 739 N N . GLY A 1 97 ? -4.261 23.779 -5.530 1.00 28.45 97 GLY A N 1
ATOM 740 C CA . GLY A 1 97 ? -5.083 23.882 -6.727 1.00 28.45 97 GLY A CA 1
ATOM 741 C C . GLY A 1 97 ? -5.241 25.360 -7.082 1.00 28.45 97 GLY A C 1
ATOM 742 O O . GLY A 1 97 ? -5.572 26.171 -6.217 1.00 28.45 97 GLY A O 1
ATOM 743 N N . GLN A 1 98 ? -4.975 25.700 -8.335 1.00 31.42 98 GLN A N 1
ATOM 744 C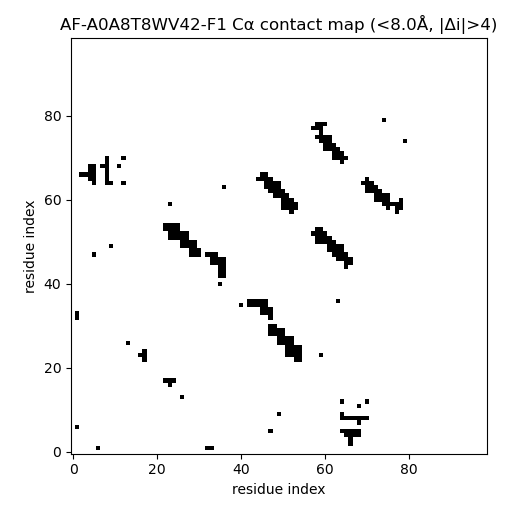 CA . GLN A 1 98 ? -5.495 26.882 -9.026 1.00 31.42 98 GLN A CA 1
ATOM 745 C C . GLN A 1 98 ? -6.287 26.299 -10.207 1.00 31.42 98 GLN A C 1
ATOM 747 O O . GLN A 1 98 ? -5.793 25.378 -10.856 1.00 31.42 98 GLN A O 1
ATOM 752 N N . ALA A 1 99 ? -7.611 26.469 -10.191 1.00 31.19 99 ALA A N 1
ATOM 753 C CA . ALA A 1 99 ? -8.349 27.580 -10.804 1.00 31.19 99 ALA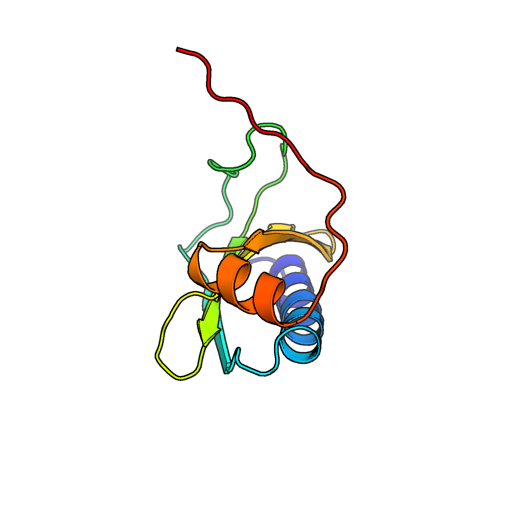 A CA 1
ATOM 754 C C . ALA A 1 99 ? -8.396 27.418 -12.326 1.00 31.19 99 ALA A C 1
ATOM 756 O O . ALA A 1 99 ? -7.323 27.520 -12.955 1.00 31.19 99 ALA A O 1
#

Radius of gyration: 14.42 Å; Cα contacts (8 Å, |Δi|>4): 149; chains: 1; bounding box: 26×43×32 Å

Nearest PDB structures (foldseek):
  5zm8-assembly1_A  TM=7.111E-01  e=4.986E+00  Homo sapiens
  5zm5-assembly1_A-2  TM=5.989E-01  e=8.208E+00  Homo sapiens
  8a0j-assembly2_B  TM=3.436E-01  e=3.652E+00  Trypanosoma congolense IL3000

Foldseek 3Di:
DLPVLQVLLVVVVCVVVCVVDVQWDDKDWDDDDFDDDPPDNVPPFTFTKIFTAGPVRHGQWIWTTGSNNDIDIGGDPNVVVVVVVVDDDDPDDDDDDDD